Protein AF-A0A956YZH0-F1 (afdb_monomer_lite)

Radius of gyration: 25.03 Å; chains: 1; bounding box: 83×41×28 Å

pLDDT: mean 77.88, std 18.25, range [43.88, 98.31]

Sequence (97 aa):
MRGKPDLTGIATPLKDPTAFLEGGAGDVADKAHRDAPKPAAPAADEPPVPTVQKLFRMRWDIAKALKDAASAESVPGHRVTETEIVERLLKQHFGIE

Structure (mmCIF, N/CA/C/O backbone):
data_AF-A0A956YZH0-F1
#
_entry.id   AF-A0A956YZH0-F1
#
loop_
_atom_site.group_PDB
_atom_site.id
_atom_site.type_symbol
_atom_site.label_atom_id
_atom_site.label_alt_id
_atom_site.label_comp_id
_atom_site.label_asym_id
_atom_site.label_entity_id
_atom_site.label_seq_id
_atom_site.pdbx_PDB_ins_code
_atom_site.Cartn_x
_atom_site.Cartn_y
_atom_site.Cartn_z
_atom_site.occupancy
_atom_site.B_iso_or_equiv
_atom_site.auth_seq_id
_atom_site.auth_comp_id
_atom_site.auth_asym_id
_atom_site.auth_atom_id
_atom_site.pdbx_PDB_model_num
ATOM 1 N N . MET A 1 1 ? 67.214 -15.370 -16.130 1.00 43.88 1 MET A N 1
ATOM 2 C CA . MET A 1 1 ? 66.068 -16.006 -15.442 1.00 43.88 1 MET A CA 1
ATOM 3 C C . MET A 1 1 ? 65.237 -14.899 -14.807 1.00 43.88 1 MET A C 1
ATOM 5 O O . MET A 1 1 ? 65.822 -14.087 -14.103 1.00 43.88 1 MET A O 1
ATOM 9 N N . ARG A 1 2 ? 63.936 -14.776 -15.121 1.00 57.19 2 ARG A N 1
ATOM 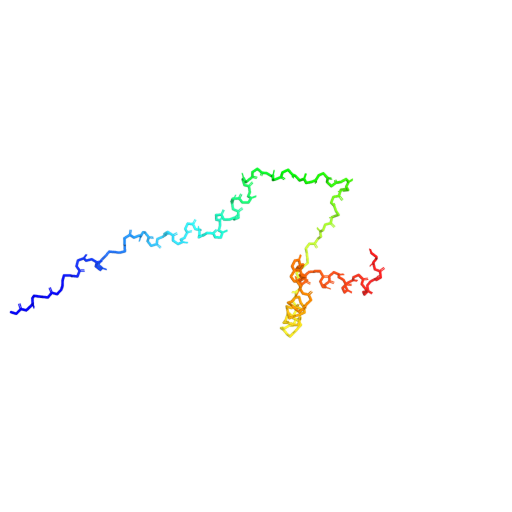10 C CA . ARG A 1 2 ? 63.073 -13.747 -14.504 1.00 57.19 2 ARG A CA 1
ATOM 11 C C . ARG A 1 2 ? 62.872 -14.105 -13.026 1.00 57.19 2 ARG A C 1
ATOM 13 O O . ARG A 1 2 ? 62.479 -15.230 -12.733 1.00 57.19 2 ARG A O 1
ATOM 20 N N . GLY A 1 3 ? 63.218 -13.183 -12.126 1.00 72.38 3 GLY A N 1
ATOM 21 C CA . GLY A 1 3 ? 63.052 -13.349 -10.680 1.00 72.38 3 GLY A CA 1
ATOM 22 C C . GLY A 1 3 ? 61.582 -13.517 -10.294 1.00 72.38 3 GLY A C 1
ATOM 23 O O . GLY A 1 3 ? 60.694 -13.078 -11.027 1.00 72.38 3 GLY A O 1
ATOM 24 N N . LYS A 1 4 ? 61.331 -14.196 -9.167 1.00 74.25 4 LYS A N 1
ATOM 25 C CA . LYS A 1 4 ? 59.976 -14.418 -8.642 1.00 74.25 4 LYS A CA 1
ATOM 26 C C . LYS A 1 4 ? 59.265 -13.067 -8.443 1.00 74.25 4 LYS A C 1
ATOM 28 O O . LYS A 1 4 ? 59.923 -12.125 -8.003 1.00 74.25 4 LYS A O 1
ATOM 33 N N . PRO A 1 5 ? 57.962 -12.966 -8.759 1.00 73.56 5 PRO A N 1
ATOM 34 C CA . PRO A 1 5 ? 57.199 -11.754 -8.499 1.00 73.56 5 PRO A CA 1
ATOM 35 C C . PRO A 1 5 ? 57.147 -11.476 -6.995 1.00 73.56 5 PRO A C 1
ATOM 37 O O . PRO A 1 5 ? 56.986 -12.394 -6.190 1.00 73.56 5 PRO A O 1
ATOM 40 N N . ASP A 1 6 ? 57.323 -10.207 -6.645 1.00 73.50 6 ASP A N 1
ATOM 41 C CA . ASP A 1 6 ? 57.281 -9.721 -5.274 1.00 73.50 6 ASP A CA 1
ATOM 42 C C . ASP A 1 6 ? 55.829 -9.717 -4.767 1.00 73.50 6 ASP A C 1
ATOM 44 O O . ASP A 1 6 ? 54.947 -9.104 -5.369 1.00 73.50 6 ASP A O 1
ATOM 48 N N . LEU A 1 7 ? 55.574 -10.459 -3.688 1.00 67.12 7 LEU A N 1
ATOM 49 C CA . LEU A 1 7 ? 54.247 -10.648 -3.088 1.00 67.12 7 LEU A CA 1
ATOM 50 C C . LEU A 1 7 ? 54.031 -9.749 -1.858 1.00 67.12 7 LEU A C 1
ATOM 52 O O . LEU A 1 7 ? 53.016 -9.884 -1.173 1.00 67.12 7 LEU A O 1
ATOM 56 N N . THR A 1 8 ? 54.953 -8.821 -1.576 1.00 66.06 8 THR A N 1
ATOM 57 C CA . THR A 1 8 ? 54.873 -7.891 -0.433 1.00 66.06 8 THR A CA 1
ATOM 58 C C . THR A 1 8 ? 53.611 -7.019 -0.425 1.00 66.06 8 THR A C 1
ATOM 60 O O . THR A 1 8 ? 53.212 -6.555 0.639 1.00 66.06 8 THR A O 1
ATOM 63 N N . GLY A 1 9 ? 52.920 -6.860 -1.560 1.00 61.31 9 GLY A N 1
ATOM 64 C CA . GLY A 1 9 ? 51.649 -6.126 -1.654 1.00 61.31 9 GLY A CA 1
ATOM 65 C C . GLY A 1 9 ? 50.380 -6.912 -1.289 1.00 61.31 9 GLY A C 1
ATOM 66 O O . GLY A 1 9 ? 49.303 -6.326 -1.281 1.00 61.31 9 GLY A O 1
ATOM 67 N N . ILE A 1 10 ? 50.469 -8.223 -1.023 1.00 64.12 10 ILE A N 1
ATOM 68 C CA . ILE A 1 10 ? 49.288 -9.091 -0.813 1.00 64.12 10 ILE A CA 1
ATOM 69 C C . ILE A 1 10 ? 49.056 -9.400 0.678 1.00 64.12 10 ILE A C 1
ATOM 71 O O . ILE A 1 10 ? 47.967 -9.808 1.071 1.00 64.12 10 ILE A O 1
ATOM 75 N N . ALA A 1 11 ? 50.067 -9.205 1.530 1.00 62.19 11 ALA A N 1
ATOM 76 C CA . ALA A 1 11 ? 50.073 -9.746 2.891 1.00 62.19 11 ALA A CA 1
ATOM 77 C C . ALA A 1 11 ? 49.401 -8.871 3.964 1.00 62.19 11 ALA A C 1
ATOM 79 O O . ALA A 1 11 ? 49.404 -9.254 5.133 1.00 62.19 11 ALA A O 1
ATOM 80 N N . THR A 1 12 ? 48.803 -7.732 3.620 1.00 61.97 12 THR A N 1
ATOM 81 C CA . THR A 1 12 ? 48.119 -6.893 4.611 1.00 61.97 12 THR A CA 1
ATOM 82 C C . THR A 1 12 ? 46.769 -6.413 4.087 1.00 61.97 12 THR A C 1
ATOM 84 O O . THR A 1 12 ? 46.713 -5.715 3.072 1.00 61.97 12 THR A O 1
ATOM 87 N N . PRO A 1 13 ? 45.647 -6.736 4.760 1.00 60.00 13 PRO A N 1
ATOM 88 C CA . PRO A 1 13 ? 44.438 -5.965 4.547 1.00 60.00 13 PRO A CA 1
ATOM 89 C C . PRO A 1 13 ? 44.755 -4.528 4.971 1.00 60.00 13 PRO A C 1
ATOM 91 O O . PRO A 1 13 ? 44.966 -4.239 6.143 1.00 60.00 13 PRO A O 1
ATOM 94 N N . LEU A 1 14 ? 44.814 -3.619 3.996 1.00 61.44 14 LEU A N 1
ATOM 95 C CA . LEU A 1 14 ? 45.075 -2.188 4.202 1.00 61.44 14 LEU A CA 1
ATOM 96 C C . LEU A 1 14 ? 43.954 -1.487 5.002 1.00 61.44 14 LEU A C 1
ATOM 98 O O . LEU A 1 14 ? 43.988 -0.276 5.199 1.00 61.44 14 LEU A O 1
ATOM 102 N N . LYS A 1 15 ? 42.918 -2.232 5.398 1.00 66.31 15 LYS A N 1
ATOM 103 C CA . LYS A 1 15 ? 41.705 -1.758 6.055 1.00 66.31 15 LYS A CA 1
ATOM 104 C C . LYS A 1 15 ? 41.398 -2.651 7.246 1.00 66.31 15 LYS A C 1
ATOM 106 O O . LYS A 1 15 ? 41.483 -3.875 7.143 1.00 66.31 15 LYS A O 1
ATOM 111 N N . ASP A 1 16 ? 41.037 -2.004 8.345 1.00 71.94 16 ASP A N 1
ATOM 112 C CA . ASP A 1 16 ? 40.608 -2.645 9.579 1.00 71.94 16 ASP A CA 1
ATOM 113 C C . ASP A 1 16 ? 39.442 -3.614 9.289 1.00 71.94 16 ASP A C 1
ATOM 115 O O . ASP A 1 16 ? 38.412 -3.184 8.755 1.00 71.94 16 ASP A O 1
ATOM 119 N N . PRO A 1 17 ? 39.572 -4.918 9.596 1.00 66.38 17 PRO A N 1
ATOM 120 C CA . PRO A 1 17 ? 38.512 -5.899 9.370 1.00 66.38 17 PRO A CA 1
ATOM 121 C C . PRO A 1 17 ? 37.249 -5.623 10.199 1.00 66.38 17 PRO A C 1
ATOM 123 O O . PRO A 1 17 ? 36.196 -6.189 9.907 1.00 66.38 17 PRO A O 1
ATOM 126 N N . THR A 1 18 ? 37.325 -4.752 11.210 1.00 68.06 18 THR A N 1
ATOM 127 C CA . THR A 1 18 ? 36.173 -4.341 12.020 1.00 68.06 18 THR A CA 1
ATOM 128 C C . THR A 1 18 ? 35.401 -3.155 11.441 1.00 68.06 18 THR A C 1
ATOM 130 O O . THR A 1 18 ? 34.288 -2.900 11.891 1.00 68.06 18 THR A O 1
ATOM 133 N N . ALA A 1 19 ? 35.883 -2.513 10.368 1.00 64.75 19 ALA A N 1
ATOM 134 C CA . ALA A 1 19 ? 35.189 -1.397 9.711 1.00 64.75 19 ALA A CA 1
ATOM 135 C C . ALA A 1 19 ? 33.790 -1.767 9.168 1.00 64.75 19 ALA A C 1
ATOM 137 O O . ALA A 1 19 ? 32.941 -0.906 8.966 1.00 64.75 19 ALA A O 1
ATOM 138 N N . PHE A 1 20 ? 33.521 -3.056 8.939 1.00 62.34 20 PHE A N 1
ATOM 139 C CA . PHE A 1 20 ? 32.179 -3.548 8.605 1.00 62.34 20 PHE A CA 1
ATOM 140 C C . PHE A 1 20 ? 31.190 -3.441 9.785 1.00 62.34 20 PHE A C 1
ATOM 142 O O . PHE A 1 20 ? 29.991 -3.266 9.568 1.00 62.34 20 PHE A O 1
ATOM 149 N N . LEU A 1 21 ? 31.680 -3.553 11.024 1.00 64.38 21 LEU A N 1
ATOM 150 C CA . LEU A 1 21 ? 30.861 -3.589 12.240 1.00 64.38 21 LEU A CA 1
ATOM 151 C C . LEU A 1 21 ? 30.447 -2.195 12.728 1.00 64.38 21 LEU A C 1
ATOM 153 O O . LEU A 1 21 ? 29.468 -2.094 13.460 1.0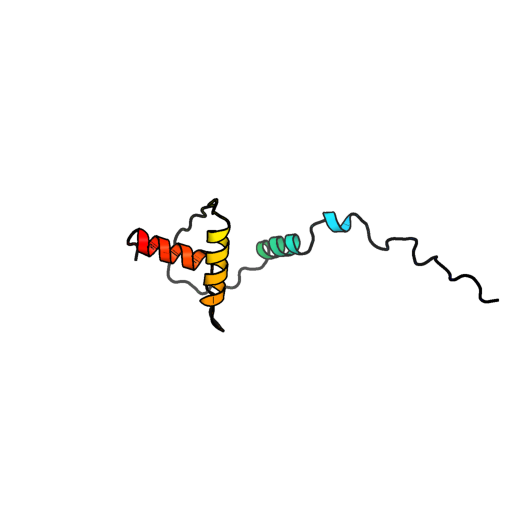0 64.38 21 LEU A O 1
ATOM 157 N N . GLU A 1 22 ? 31.127 -1.130 12.292 1.00 62.50 22 GLU A N 1
ATOM 158 C CA . GLU A 1 22 ? 30.789 0.264 12.637 1.00 62.50 22 GLU A CA 1
ATOM 159 C C . GLU A 1 22 ? 29.500 0.793 11.978 1.00 62.50 22 GLU A C 1
ATOM 161 O O . GLU A 1 22 ? 29.140 1.953 12.160 1.00 62.50 22 GLU A O 1
ATOM 166 N N . GLY A 1 23 ? 28.753 -0.059 11.270 1.00 59.59 23 GLY A N 1
ATOM 167 C CA . GLY A 1 23 ? 27.506 0.320 10.614 1.00 59.59 23 GLY A CA 1
ATOM 168 C C . GLY A 1 23 ? 27.776 0.857 9.212 1.00 59.59 23 GLY A C 1
ATOM 169 O O . GLY A 1 23 ? 28.194 1.994 9.012 1.00 59.59 23 GLY A O 1
ATOM 170 N N . GLY A 1 24 ? 27.537 0.014 8.205 1.00 56.66 24 GLY A N 1
ATOM 171 C CA . GLY A 1 24 ? 27.643 0.406 6.799 1.00 56.66 24 GLY A CA 1
ATOM 172 C C . GLY A 1 24 ? 26.670 1.531 6.424 1.00 56.66 24 GLY A C 1
ATOM 173 O O . GLY A 1 24 ? 25.807 1.910 7.209 1.00 56.66 24 GLY A O 1
ATOM 174 N N . ALA A 1 25 ? 26.766 2.024 5.184 1.00 54.75 25 ALA A N 1
ATOM 175 C CA . ALA A 1 25 ? 26.034 3.188 4.657 1.00 54.75 25 ALA A CA 1
ATOM 176 C C . ALA A 1 25 ? 24.516 3.247 4.960 1.00 54.75 25 ALA A C 1
ATOM 178 O O . ALA A 1 25 ? 23.935 4.329 4.929 1.00 54.75 25 ALA A O 1
ATOM 179 N N . GLY A 1 26 ? 23.881 2.114 5.284 1.00 54.53 26 GLY A N 1
ATOM 180 C CA . GLY A 1 26 ? 22.506 2.061 5.786 1.00 54.53 26 GLY A CA 1
ATOM 181 C C . GLY A 1 26 ? 22.296 2.692 7.172 1.00 54.53 26 GLY A C 1
ATOM 182 O O . GLY A 1 26 ? 21.303 3.387 7.348 1.00 54.53 26 GLY A O 1
ATOM 183 N N . ASP A 1 27 ? 23.220 2.527 8.128 1.00 53.31 27 ASP A N 1
ATOM 184 C CA . ASP A 1 27 ? 23.111 3.142 9.470 1.00 53.31 27 ASP A CA 1
ATOM 185 C C . ASP A 1 27 ? 23.426 4.649 9.423 1.00 53.31 27 ASP A C 1
ATOM 187 O O . ASP A 1 27 ? 22.815 5.455 10.123 1.00 53.31 27 ASP A O 1
ATOM 191 N N . VAL A 1 28 ? 24.328 5.062 8.522 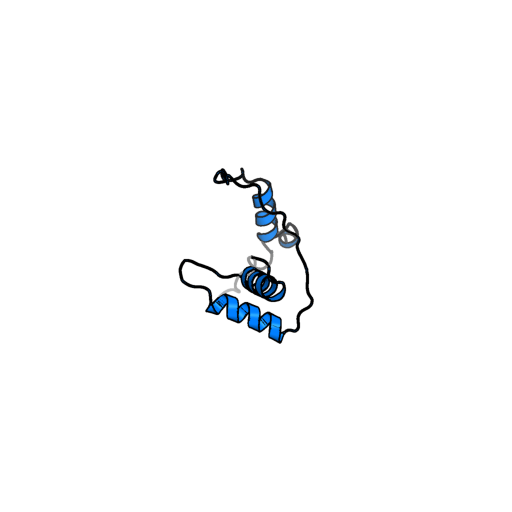1.00 54.97 28 VAL A N 1
ATOM 192 C CA . VAL A 1 28 ? 24.623 6.483 8.267 1.00 54.97 28 VAL A CA 1
ATOM 193 C C . VAL A 1 28 ? 23.429 7.185 7.614 1.00 54.97 28 VAL A C 1
ATOM 195 O O . VAL A 1 28 ? 23.150 8.332 7.951 1.00 54.97 28 VAL A O 1
ATOM 198 N N . ALA A 1 29 ? 22.694 6.512 6.722 1.00 55.94 29 ALA A N 1
ATOM 199 C CA . ALA A 1 29 ? 21.482 7.062 6.116 1.00 55.94 29 ALA A CA 1
ATOM 200 C C . ALA A 1 29 ? 20.350 7.252 7.142 1.00 55.94 29 ALA A C 1
ATOM 202 O O . ALA A 1 29 ? 19.667 8.273 7.097 1.00 55.94 29 ALA A O 1
ATOM 203 N N . ASP A 1 30 ? 20.191 6.324 8.092 1.00 53.12 30 ASP A N 1
ATOM 204 C CA . ASP A 1 30 ? 19.193 6.428 9.168 1.00 53.12 30 ASP A CA 1
ATOM 205 C C . ASP A 1 30 ? 19.546 7.543 10.174 1.00 53.12 30 ASP A C 1
ATOM 207 O O . ASP A 1 30 ? 18.696 8.352 10.552 1.00 53.12 30 ASP A O 1
ATOM 211 N N . LYS A 1 31 ? 20.834 7.681 10.529 1.00 53.69 31 LYS A N 1
ATOM 212 C CA . LYS A 1 31 ? 21.324 8.774 11.392 1.00 53.69 31 LYS A CA 1
ATOM 213 C C . LYS A 1 31 ? 21.301 10.141 10.704 1.00 53.69 31 LYS A C 1
ATOM 215 O O . LYS A 1 31 ? 20.897 11.121 11.322 1.00 53.69 31 LYS A O 1
ATOM 220 N N . ALA A 1 32 ? 21.641 10.221 9.417 1.00 52.50 32 ALA A N 1
ATOM 221 C CA . ALA A 1 32 ? 21.535 11.459 8.641 1.00 52.50 32 ALA A CA 1
ATOM 222 C C . ALA A 1 32 ? 20.079 11.936 8.510 1.00 52.50 32 ALA A C 1
ATOM 224 O O . ALA A 1 32 ? 19.827 13.138 8.462 1.00 52.50 32 ALA A O 1
ATOM 225 N N . HIS A 1 33 ? 19.111 11.016 8.515 1.00 51.91 33 HIS A N 1
ATOM 226 C CA . HIS A 1 33 ? 17.690 11.360 8.530 1.00 51.91 33 HIS A CA 1
ATOM 227 C C . HIS A 1 33 ? 17.207 11.915 9.880 1.00 51.91 33 HIS A C 1
ATOM 229 O O . HIS A 1 33 ? 16.184 12.602 9.920 1.00 51.91 33 HIS A O 1
ATOM 235 N N . ARG A 1 34 ? 17.933 11.634 10.972 1.00 53.34 34 ARG A N 1
ATOM 236 C CA . ARG A 1 34 ? 17.662 12.166 12.315 1.00 53.34 34 ARG A CA 1
ATOM 237 C C . ARG A 1 34 ? 18.193 13.585 12.524 1.00 53.34 34 ARG A C 1
ATOM 239 O O . ARG A 1 34 ? 17.527 14.351 13.213 1.00 53.34 34 ARG A O 1
ATOM 246 N N . ASP A 1 35 ? 19.325 13.931 11.908 1.00 54.12 35 ASP A N 1
ATOM 247 C CA . ASP A 1 35 ? 20.015 15.215 12.131 1.00 54.12 35 ASP A CA 1
ATOM 248 C C . ASP A 1 35 ? 19.945 16.199 10.945 1.00 54.12 35 ASP A C 1
ATOM 250 O O . ASP A 1 35 ? 20.463 17.316 11.028 1.00 54.12 35 ASP A O 1
ATOM 254 N N . ALA A 1 36 ? 19.292 15.842 9.835 1.00 49.91 36 ALA A N 1
ATOM 255 C CA . ALA A 1 36 ? 19.048 16.795 8.757 1.00 49.91 36 ALA A CA 1
ATOM 256 C C . ALA A 1 36 ? 18.058 17.890 9.213 1.00 49.91 36 ALA A C 1
ATOM 258 O O . ALA A 1 36 ? 16.995 17.567 9.7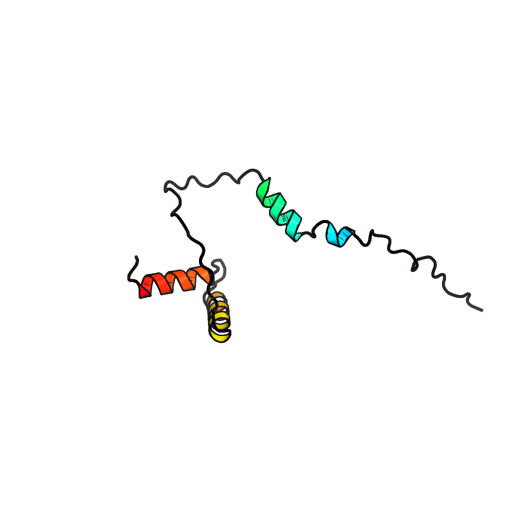57 1.00 49.91 36 ALA A O 1
ATOM 259 N N . PRO A 1 37 ? 18.338 19.186 8.960 1.00 51.56 37 PRO A N 1
ATOM 260 C CA . PRO A 1 37 ? 17.344 20.227 9.160 1.00 51.56 37 PRO A CA 1
ATOM 261 C C . PRO A 1 37 ? 16.144 19.897 8.278 1.00 51.56 37 PRO A C 1
ATOM 263 O O . PRO A 1 37 ? 16.263 19.797 7.055 1.00 51.56 37 PRO A O 1
ATOM 266 N N . LYS A 1 38 ? 15.001 19.686 8.939 1.00 56.16 38 LYS A N 1
ATOM 267 C CA . LYS A 1 38 ? 13.694 19.440 8.331 1.00 56.16 38 LYS A CA 1
ATOM 268 C C . LYS A 1 38 ? 13.553 20.342 7.097 1.00 56.16 38 LYS A C 1
ATOM 270 O O . LYS A 1 38 ? 13.550 21.564 7.274 1.00 56.16 38 LYS A O 1
ATOM 275 N N . PRO A 1 39 ? 13.449 19.790 5.871 1.00 51.53 39 PRO A N 1
ATOM 276 C CA . PRO A 1 39 ? 13.058 20.588 4.719 1.00 51.53 39 PRO A CA 1
ATOM 277 C C . PRO A 1 39 ? 11.784 21.315 5.123 1.00 51.53 39 PRO A C 1
ATOM 279 O O . PRO A 1 39 ? 10.894 20.669 5.683 1.00 51.53 39 PRO A O 1
ATOM 282 N N . ALA A 1 40 ? 11.741 22.639 4.941 1.00 54.06 40 ALA A N 1
ATOM 283 C CA . ALA A 1 40 ? 10.565 23.437 5.254 1.00 54.06 40 ALA A CA 1
ATOM 284 C C . ALA A 1 40 ? 9.358 22.720 4.651 1.00 54.06 40 ALA A C 1
ATOM 286 O O . ALA A 1 40 ? 9.234 22.615 3.429 1.00 54.06 40 ALA A O 1
ATOM 287 N N . ALA A 1 41 ? 8.556 22.115 5.528 1.00 55.94 41 ALA A N 1
ATOM 288 C CA . ALA A 1 41 ? 7.393 21.377 5.101 1.00 55.94 41 ALA A CA 1
ATOM 289 C C . ALA A 1 41 ? 6.527 22.385 4.341 1.00 55.94 41 ALA A C 1
ATOM 291 O O . ALA A 1 41 ? 6.370 23.507 4.841 1.00 55.94 41 ALA A O 1
ATOM 292 N N . PRO A 1 42 ? 5.982 22.039 3.160 1.00 54.69 42 PRO A N 1
ATOM 293 C CA . PRO A 1 42 ? 4.858 22.807 2.656 1.00 54.69 42 PRO A CA 1
ATOM 294 C C . PRO A 1 42 ? 3.868 22.896 3.817 1.00 54.69 42 PRO A C 1
ATOM 296 O O . PRO A 1 42 ? 3.623 21.887 4.485 1.00 54.69 42 PRO A O 1
ATOM 299 N N . ALA A 1 43 ? 3.427 24.112 4.139 1.00 56.41 43 ALA A N 1
ATOM 300 C CA . ALA A 1 43 ? 2.411 24.328 5.152 1.00 56.41 43 ALA A CA 1
ATOM 301 C C . ALA A 1 43 ? 1.170 23.565 4.683 1.00 56.41 43 ALA A C 1
ATOM 303 O O . ALA A 1 43 ? 0.416 24.035 3.839 1.00 56.41 43 ALA A O 1
ATOM 304 N N . ALA A 1 44 ? 1.049 22.319 5.132 1.00 58.12 44 ALA A N 1
ATOM 305 C CA . ALA A 1 44 ? -0.156 21.548 4.982 1.00 58.12 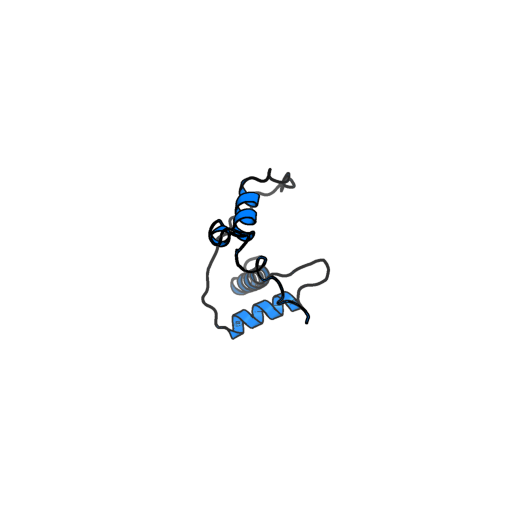44 ALA A CA 1
ATOM 306 C C . ALA A 1 44 ? -1.145 22.215 5.933 1.00 58.12 44 ALA A C 1
ATOM 308 O O . ALA A 1 44 ? -0.971 22.153 7.149 1.00 58.12 44 ALA A O 1
ATOM 309 N N . ASP A 1 45 ? -2.131 22.903 5.362 1.00 62.59 45 ASP A N 1
ATOM 310 C CA . ASP A 1 45 ? -3.232 23.549 6.085 1.00 62.59 45 ASP A CA 1
ATOM 311 C C . ASP A 1 45 ? -4.082 22.545 6.889 1.00 62.59 45 ASP A C 1
ATOM 313 O O . ASP A 1 45 ? -4.952 22.938 7.663 1.00 62.59 45 ASP A O 1
ATOM 317 N N . GLU A 1 46 ? -3.811 21.246 6.752 1.00 64.88 46 GLU A N 1
ATOM 318 C CA . GLU A 1 46 ? -4.540 20.175 7.407 1.00 64.88 46 GLU A CA 1
ATOM 319 C C . GLU A 1 46 ? -3.625 19.381 8.355 1.00 64.88 46 GLU A C 1
ATOM 321 O O . GLU A 1 46 ? -2.512 18.990 7.973 1.00 64.88 46 GLU A O 1
ATOM 326 N N . PRO A 1 47 ? -4.053 19.143 9.611 1.00 74.19 47 PRO A N 1
ATOM 327 C CA . PRO A 1 47 ? -3.289 18.321 10.536 1.00 74.19 47 PRO A CA 1
ATOM 328 C C . PRO A 1 47 ? -3.110 16.907 9.956 1.00 74.19 47 PRO A C 1
ATOM 330 O O . PRO A 1 47 ? -4.050 16.355 9.382 1.00 74.19 47 PRO A O 1
ATOM 333 N N . PRO A 1 48 ? -1.922 16.292 10.108 1.00 77.69 48 PRO A N 1
ATOM 334 C CA . PRO A 1 48 ? -1.660 14.974 9.548 1.00 77.69 48 PRO A CA 1
ATOM 335 C C . PRO A 1 48 ? -2.633 13.942 10.125 1.00 77.69 48 PRO A C 1
ATOM 337 O O . PRO A 1 48 ? -2.803 13.844 11.344 1.00 77.69 48 PRO A O 1
ATOM 340 N N . VAL A 1 49 ? -3.248 13.154 9.242 1.00 84.12 49 VAL A N 1
ATOM 341 C CA . VAL A 1 49 ? -4.142 12.061 9.634 1.00 84.12 49 VAL A CA 1
ATOM 342 C C . VAL A 1 49 ? -3.347 11.043 10.464 1.00 84.12 49 VAL A C 1
ATOM 344 O O . VAL A 1 49 ? -2.263 10.628 10.044 1.00 84.12 49 VAL A O 1
ATOM 347 N N . PRO A 1 50 ? -3.840 10.623 11.642 1.00 89.38 50 PRO A N 1
ATOM 348 C CA . PRO A 1 50 ? -3.138 9.648 12.464 1.00 89.38 50 PRO A CA 1
ATOM 349 C C . PRO A 1 50 ? -3.069 8.285 11.761 1.00 89.38 50 PRO A C 1
ATOM 351 O O . PRO A 1 50 ? -4.089 7.711 11.385 1.00 89.38 50 PRO A O 1
ATOM 354 N N . THR A 1 51 ? -1.860 7.735 11.633 1.00 89.50 51 THR A N 1
ATOM 355 C CA . THR A 1 51 ? -1.611 6.432 10.996 1.00 89.50 51 THR A CA 1
ATOM 356 C C . THR A 1 51 ? -1.150 5.383 12.006 1.00 89.50 51 THR A C 1
ATOM 358 O O . THR A 1 51 ? -0.345 5.680 12.888 1.00 89.50 51 THR A O 1
ATOM 361 N N . VAL A 1 52 ? -1.589 4.130 11.839 1.00 94.25 52 VAL A N 1
ATOM 362 C CA . VAL A 1 52 ? -1.132 2.977 12.639 1.00 94.25 52 VAL A CA 1
ATOM 363 C C . VAL A 1 52 ? -0.521 1.919 11.723 1.00 94.25 52 VAL A C 1
ATOM 365 O O . VAL A 1 52 ? -1.164 1.473 10.776 1.00 94.25 52 VAL A O 1
ATOM 368 N N . GLN A 1 53 ? 0.693 1.458 12.034 1.00 93.44 53 GLN A N 1
ATOM 369 C CA . GLN A 1 53 ? 1.344 0.381 11.285 1.00 93.44 53 GLN A CA 1
ATOM 370 C C . GLN A 1 53 ? 0.803 -0.995 11.706 1.00 93.44 53 GLN A C 1
ATOM 372 O O . GLN A 1 53 ? 0.701 -1.309 12.895 1.00 93.44 53 GLN A O 1
ATOM 377 N N . LYS A 1 54 ? 0.478 -1.843 10.724 1.00 94.25 54 LYS A N 1
ATOM 378 C CA . LYS A 1 54 ? 0.061 -3.238 10.928 1.00 94.25 54 LYS A CA 1
ATOM 379 C C . LYS A 1 54 ? 1.003 -4.179 10.185 1.00 94.25 54 LYS A C 1
ATOM 381 O O . LYS A 1 54 ? 1.378 -3.909 9.050 1.00 94.25 54 LYS A O 1
ATOM 386 N N . LEU A 1 55 ? 1.366 -5.289 10.829 1.00 94.50 55 LEU A N 1
ATOM 387 C CA . LEU A 1 55 ? 2.204 -6.331 10.241 1.00 94.50 55 LEU A CA 1
ATOM 388 C C . LEU A 1 55 ? 1.374 -7.602 10.046 1.00 94.50 55 LEU A C 1
ATOM 390 O O . LEU A 1 55 ? 0.842 -8.152 11.009 1.00 94.50 55 LEU A O 1
ATOM 394 N N . PHE A 1 56 ? 1.282 -8.073 8.804 1.00 94.56 56 PHE A N 1
ATOM 395 C CA . PHE A 1 56 ? 0.537 -9.277 8.443 1.00 94.56 56 PHE A CA 1
ATOM 396 C C . PHE A 1 56 ? 1.488 -10.372 7.965 1.00 94.56 56 PHE A C 1
ATOM 398 O O . PHE A 1 56 ? 2.447 -10.112 7.240 1.00 94.56 56 PHE A O 1
ATOM 405 N N . ARG A 1 57 ? 1.198 -11.625 8.326 1.00 96.50 57 ARG A N 1
ATOM 406 C CA . ARG A 1 57 ? 1.837 -12.790 7.702 1.00 96.50 57 ARG A CA 1
ATOM 407 C C . ARG A 1 57 ? 0.997 -13.205 6.505 1.00 96.50 57 ARG A C 1
ATOM 409 O O . ARG A 1 57 ? -0.047 -13.829 6.670 1.00 96.50 57 ARG A O 1
ATOM 416 N N . MET A 1 58 ? 1.442 -12.836 5.312 1.00 95.44 58 MET A N 1
ATOM 417 C CA . MET A 1 58 ? 0.754 -13.181 4.070 1.00 95.44 58 MET A CA 1
ATOM 418 C C . MET A 1 58 ? 1.300 -14.483 3.488 1.00 95.44 58 MET A C 1
ATOM 420 O O . MET A 1 58 ? 2.453 -14.854 3.719 1.00 95.44 58 MET A O 1
ATOM 424 N N . ARG A 1 59 ? 0.472 -15.172 2.699 1.00 98.31 59 ARG A N 1
ATOM 425 C CA . ARG A 1 59 ? 0.969 -16.238 1.830 1.00 98.31 59 ARG A CA 1
ATOM 426 C C . ARG A 1 59 ? 1.882 -15.640 0.758 1.00 98.31 59 ARG A C 1
ATOM 428 O O . ARG A 1 59 ? 1.678 -14.509 0.318 1.00 98.31 59 ARG A O 1
ATOM 435 N N . TRP A 1 60 ? 2.868 -16.422 0.333 1.00 97.50 60 TRP A N 1
ATOM 436 C CA . TRP A 1 60 ? 3.880 -15.985 -0.629 1.00 97.50 60 TRP A CA 1
ATOM 437 C C . TRP A 1 60 ? 3.285 -15.517 -1.964 1.00 97.50 60 TRP A C 1
ATOM 439 O O . TRP A 1 60 ? 3.704 -14.495 -2.499 1.00 97.50 60 TRP A O 1
ATOM 449 N N . ASP A 1 61 ? 2.286 -16.231 -2.478 1.00 98.06 61 ASP A N 1
ATOM 450 C CA . ASP A 1 61 ? 1.615 -15.903 -3.736 1.00 98.06 61 ASP A CA 1
ATOM 451 C C . ASP A 1 61 ? 0.902 -14.549 -3.674 1.00 98.06 61 ASP A C 1
ATOM 453 O O . ASP A 1 61 ? 1.004 -13.756 -4.607 1.00 98.06 61 ASP A O 1
ATOM 457 N N . ILE A 1 62 ? 0.261 -14.244 -2.546 1.00 97.50 62 ILE A N 1
ATOM 458 C CA . ILE A 1 62 ? -0.401 -12.954 -2.330 1.00 97.50 62 ILE A CA 1
ATOM 459 C C . ILE A 1 62 ? 0.618 -11.815 -2.230 1.00 97.50 62 ILE A C 1
ATOM 461 O O . ILE A 1 62 ? 0.438 -10.778 -2.862 1.00 97.50 62 ILE A O 1
ATOM 465 N N . ALA A 1 63 ? 1.711 -12.011 -1.485 1.00 97.19 63 ALA A N 1
ATOM 466 C CA . ALA A 1 63 ? 2.774 -11.009 -1.394 1.00 97.19 63 ALA A CA 1
ATOM 467 C C . ALA A 1 63 ? 3.407 -10.729 -2.769 1.00 97.19 63 ALA A C 1
ATOM 469 O O . ALA A 1 63 ? 3.659 -9.578 -3.120 1.00 97.19 63 ALA A O 1
ATOM 470 N N . LYS A 1 64 ? 3.609 -11.774 -3.582 1.00 98.06 64 LYS A N 1
ATOM 471 C CA . LYS A 1 64 ? 4.089 -11.622 -4.958 1.00 98.06 64 LYS A CA 1
ATOM 472 C C . LYS A 1 64 ? 3.090 -10.849 -5.823 1.00 98.06 64 LYS A C 1
ATOM 474 O O . LYS A 1 64 ? 3.500 -9.935 -6.529 1.00 98.06 64 LYS A O 1
ATOM 479 N N . ALA A 1 65 ? 1.803 -11.186 -5.748 1.00 98.00 65 ALA A N 1
ATOM 480 C CA . ALA A 1 65 ? 0.762 -10.510 -6.517 1.00 98.00 65 ALA A CA 1
ATOM 481 C C . ALA A 1 65 ? 0.670 -9.012 -6.184 1.00 98.00 65 ALA A C 1
ATOM 483 O O . ALA A 1 65 ? 0.538 -8.204 -7.098 1.00 98.00 65 ALA A O 1
ATOM 484 N N . LEU A 1 66 ? 0.804 -8.629 -4.907 1.00 97.38 66 LEU A N 1
ATOM 485 C CA . LEU A 1 66 ? 0.845 -7.219 -4.496 1.00 97.38 66 LEU A CA 1
ATOM 486 C C . LEU A 1 66 ? 2.019 -6.469 -5.128 1.00 97.38 66 LEU A C 1
ATOM 488 O O . LEU A 1 66 ? 1.838 -5.381 -5.671 1.00 97.38 66 LEU A O 1
ATOM 492 N N . LYS A 1 67 ? 3.211 -7.070 -5.102 1.00 97.06 67 LYS A N 1
ATOM 493 C CA . LYS A 1 67 ? 4.410 -6.480 -5.700 1.00 97.06 67 LYS A CA 1
ATOM 494 C C . LYS A 1 67 ? 4.286 -6.324 -7.216 1.00 97.06 67 LYS A C 1
ATOM 496 O O . LYS A 1 67 ? 4.662 -5.287 -7.772 1.00 97.06 67 LYS A O 1
ATOM 501 N N . ASP A 1 68 ? 3.770 -7.353 -7.884 1.00 98.00 68 ASP A N 1
ATOM 502 C CA . ASP A 1 68 ? 3.543 -7.334 -9.328 1.00 98.00 68 ASP A CA 1
ATOM 503 C C . ASP A 1 68 ? 2.508 -6.254 -9.695 1.00 98.00 68 ASP A C 1
ATOM 505 O O . ASP A 1 68 ? 2.743 -5.477 -10.619 1.00 98.00 68 ASP A O 1
ATOM 509 N N . ALA A 1 69 ? 1.415 -6.143 -8.931 1.00 97.25 69 ALA A N 1
ATOM 510 C CA . ALA A 1 69 ? 0.382 -5.126 -9.127 1.00 97.25 69 ALA A CA 1
ATOM 511 C C . ALA A 1 69 ? 0.927 -3.703 -8.933 1.00 97.25 69 ALA A C 1
ATOM 513 O O . ALA A 1 69 ? 0.741 -2.859 -9.804 1.00 97.25 69 ALA A O 1
ATOM 514 N N . ALA A 1 70 ? 1.687 -3.451 -7.862 1.00 97.12 70 ALA A N 1
ATOM 515 C CA . ALA A 1 70 ? 2.329 -2.153 -7.631 1.00 97.12 70 ALA A CA 1
ATOM 516 C C . ALA A 1 70 ? 3.250 -1.750 -8.793 1.00 97.12 70 ALA A C 1
ATOM 518 O O . ALA A 1 70 ? 3.285 -0.591 -9.207 1.00 97.12 70 ALA A O 1
ATOM 519 N N . SER A 1 71 ? 3.969 -2.722 -9.358 1.00 96.31 71 SER A N 1
ATOM 520 C CA . SER A 1 71 ? 4.852 -2.495 -10.504 1.00 96.31 71 SER A CA 1
ATOM 521 C C . SER A 1 71 ? 4.073 -2.221 -11.794 1.00 96.31 71 SER A C 1
ATOM 523 O O . SER A 1 71 ? 4.498 -1.387 -12.585 1.00 96.31 71 SER A O 1
ATOM 525 N N . ALA A 1 72 ? 2.945 -2.905 -12.003 1.00 96.69 72 ALA A N 1
ATOM 526 C CA . ALA A 1 72 ? 2.102 -2.755 -13.187 1.00 96.69 72 ALA A CA 1
ATOM 527 C C . ALA A 1 72 ? 1.253 -1.471 -13.179 1.00 96.69 72 ALA A C 1
ATOM 529 O O . ALA A 1 72 ? 1.034 -0.886 -14.236 1.00 96.69 72 ALA A O 1
ATOM 530 N N . GLU A 1 73 ? 0.777 -1.033 -12.009 1.00 95.88 73 GLU A N 1
ATOM 531 C CA . GLU A 1 73 ? -0.010 0.201 -11.851 1.00 95.88 73 GLU A CA 1
ATOM 532 C C . GLU A 1 73 ? 0.863 1.465 -11.832 1.00 95.88 73 GLU A C 1
ATOM 534 O O . GLU A 1 73 ? 0.375 2.566 -12.087 1.00 95.88 73 GLU A O 1
ATOM 539 N N . SER A 1 74 ? 2.161 1.322 -11.548 1.00 94.62 74 SER A N 1
ATOM 540 C CA . SER A 1 74 ? 3.103 2.439 -11.580 1.00 94.62 74 SER A CA 1
ATOM 541 C C . SER A 1 74 ? 3.335 2.925 -13.011 1.00 94.62 74 SER A C 1
ATOM 543 O O . SER A 1 74 ? 3.701 2.158 -13.901 1.00 94.62 74 SER A O 1
ATOM 545 N N . VAL A 1 75 ? 3.205 4.232 -13.217 1.00 92.75 75 VAL A N 1
ATOM 546 C CA . VAL A 1 75 ? 3.447 4.908 -14.498 1.00 92.75 75 VAL A CA 1
ATOM 547 C C . VAL A 1 75 ? 4.589 5.919 -14.353 1.00 92.75 75 VAL A C 1
ATOM 549 O O . VAL A 1 75 ? 4.920 6.329 -13.237 1.00 92.75 75 VAL A O 1
ATOM 552 N N . PRO A 1 76 ? 5.234 6.361 -15.447 1.00 91.19 76 PRO A N 1
ATOM 553 C CA . PRO A 1 76 ? 6.249 7.407 -15.361 1.00 91.19 76 PRO A CA 1
ATOM 554 C C . PRO A 1 76 ? 5.703 8.652 -14.645 1.00 91.19 76 PRO A C 1
ATOM 556 O O . PRO A 1 76 ? 4.713 9.238 -15.073 1.00 91.19 76 PRO A O 1
ATOM 559 N N . GLY A 1 77 ? 6.341 9.038 -13.538 1.00 90.56 77 GLY A N 1
ATOM 560 C CA . GLY A 1 77 ? 5.921 10.176 -12.713 1.00 90.56 77 GLY A CA 1
ATOM 561 C C . GLY A 1 77 ? 4.944 9.846 -11.578 1.00 90.56 77 GLY A C 1
ATOM 562 O O . GLY A 1 77 ? 4.724 10.705 -10.729 1.00 90.56 77 GLY A O 1
ATOM 563 N N . HIS A 1 78 ? 4.415 8.621 -11.497 1.00 91.50 78 HIS A N 1
ATOM 564 C CA . HIS A 1 78 ? 3.584 8.184 -10.375 1.00 91.50 78 HIS A CA 1
ATOM 565 C C . HIS A 1 78 ? 3.864 6.724 -10.005 1.00 91.50 78 HIS A C 1
ATOM 567 O O . HIS A 1 78 ? 3.601 5.798 -10.772 1.00 91.50 78 HIS A O 1
ATOM 573 N N . ARG A 1 79 ? 4.401 6.525 -8.801 1.00 93.69 79 ARG A N 1
ATOM 574 C CA . ARG A 1 79 ? 4.682 5.199 -8.257 1.00 93.69 79 ARG A CA 1
ATOM 575 C C . ARG A 1 79 ? 3.551 4.791 -7.328 1.00 93.69 79 ARG A C 1
ATOM 577 O O . ARG A 1 79 ? 3.337 5.466 -6.330 1.00 93.69 79 ARG A O 1
ATOM 584 N N . VAL A 1 80 ? 2.929 3.660 -7.632 1.00 95.44 80 VAL A N 1
ATOM 585 C CA . VAL A 1 80 ? 1.948 3.014 -6.761 1.00 95.44 80 VAL A CA 1
ATOM 586 C C . VAL A 1 80 ? 2.682 2.088 -5.796 1.00 95.44 80 VAL A C 1
ATOM 588 O O . VAL A 1 80 ? 3.578 1.335 -6.194 1.00 95.44 80 VAL A O 1
ATOM 591 N N . THR A 1 81 ? 2.333 2.150 -4.513 1.00 96.56 81 THR A N 1
ATOM 592 C CA . THR A 1 81 ? 2.920 1.287 -3.477 1.00 96.56 81 THR A CA 1
ATOM 593 C C . THR A 1 81 ? 2.004 0.126 -3.094 1.00 96.56 81 THR A C 1
ATOM 595 O O . THR A 1 81 ? 0.785 0.186 -3.234 1.00 96.56 81 THR A O 1
ATOM 598 N N . GLU A 1 82 ? 2.586 -0.949 -2.557 1.00 96.19 82 GLU A N 1
ATOM 599 C CA . GLU A 1 82 ? 1.815 -2.070 -1.995 1.00 96.19 82 GLU A CA 1
ATOM 600 C C . GLU A 1 82 ? 0.866 -1.588 -0.883 1.00 96.19 82 GLU A C 1
ATOM 602 O O . GLU A 1 82 ? -0.265 -2.060 -0.784 1.00 96.19 82 GLU A O 1
ATOM 607 N N . THR A 1 83 ? 1.300 -0.601 -0.090 1.00 95.56 83 THR A N 1
ATOM 608 C CA . THR A 1 83 ? 0.487 0.040 0.950 1.00 95.56 83 THR A CA 1
ATOM 609 C C . THR A 1 83 ? -0.742 0.732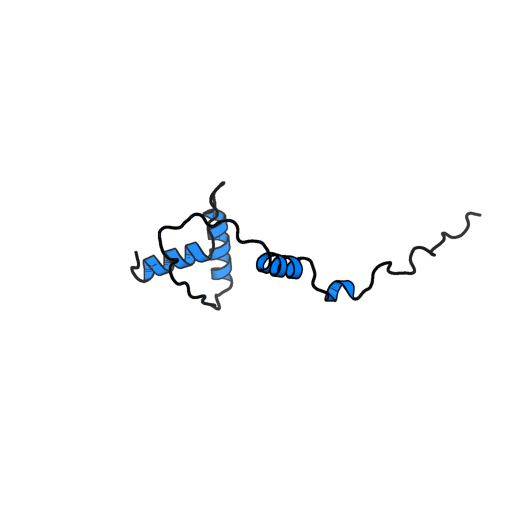 0.367 1.00 95.56 83 THR A C 1
ATOM 611 O O . THR A 1 83 ? -1.834 0.515 0.879 1.00 95.56 83 THR A O 1
ATOM 614 N N . GLU A 1 84 ? -0.598 1.503 -0.715 1.00 95.81 84 GLU A N 1
ATOM 615 C CA . GLU A 1 84 ? -1.729 2.169 -1.384 1.00 95.81 84 GLU A CA 1
ATOM 616 C C . GLU A 1 84 ? -2.746 1.166 -1.931 1.00 95.81 84 GLU A C 1
ATOM 618 O O . GLU A 1 84 ? -3.953 1.359 -1.787 1.00 95.81 84 GLU A O 1
ATOM 623 N N . ILE A 1 85 ? -2.270 0.063 -2.518 1.00 97.12 85 ILE A N 1
ATOM 624 C CA . ILE A 1 85 ? -3.145 -1.010 -3.004 1.00 97.12 85 ILE A CA 1
ATOM 625 C C . ILE A 1 85 ? -3.926 -1.617 -1.838 1.00 97.12 85 ILE A C 1
ATOM 627 O O . ILE A 1 85 ? -5.145 -1.772 -1.926 1.00 97.12 85 ILE A O 1
ATOM 631 N N . VAL A 1 86 ? -3.246 -1.945 -0.736 1.00 96.38 86 VAL A N 1
ATOM 632 C CA . VAL A 1 86 ? -3.888 -2.499 0.462 1.00 96.38 86 VAL A CA 1
ATOM 633 C C . VAL A 1 86 ? -4.885 -1.505 1.053 1.00 96.38 86 VAL A C 1
ATOM 635 O O . VAL A 1 86 ? -6.004 -1.898 1.365 1.00 96.38 86 VAL A O 1
ATOM 638 N N . GLU A 1 87 ? -4.534 -0.226 1.165 1.00 95.19 87 GLU A N 1
ATOM 639 C CA . GLU A 1 87 ? -5.429 0.805 1.688 1.00 95.19 87 GLU A CA 1
ATOM 640 C C . GLU A 1 87 ? -6.683 0.951 0.821 1.00 95.19 87 GLU A C 1
ATOM 642 O O . GLU A 1 87 ? -7.791 0.924 1.351 1.00 95.19 87 GLU A O 1
ATOM 647 N N . ARG A 1 88 ? -6.535 1.006 -0.509 1.00 95.94 88 ARG A N 1
ATOM 648 C CA . ARG A 1 88 ? -7.660 1.054 -1.456 1.00 95.94 88 ARG A CA 1
ATOM 649 C C . ARG A 1 88 ? -8.580 -0.159 -1.310 1.00 95.94 88 ARG A C 1
ATOM 651 O O . ARG A 1 88 ? -9.799 -0.004 -1.279 1.00 95.94 88 ARG A O 1
ATOM 658 N N . LEU A 1 89 ? -8.012 -1.359 -1.178 1.00 95.94 89 LEU A N 1
ATOM 659 C CA . LEU A 1 89 ? -8.782 -2.590 -0.975 1.00 95.94 89 LEU A CA 1
ATOM 660 C C . LEU A 1 89 ? -9.501 -2.609 0.380 1.00 95.94 89 LEU A C 1
ATOM 662 O O . LEU A 1 89 ? -10.649 -3.043 0.453 1.00 95.94 89 LEU A O 1
ATOM 666 N N . LEU A 1 90 ? -8.861 -2.127 1.448 1.00 95.88 90 LEU A N 1
ATOM 667 C CA . LEU A 1 90 ? -9.475 -2.032 2.774 1.00 95.88 90 LEU A CA 1
ATOM 668 C C . LEU A 1 90 ? -10.600 -0.993 2.792 1.00 95.88 90 LEU A C 1
ATOM 670 O O . LEU A 1 90 ? -11.669 -1.278 3.328 1.00 95.88 90 LEU A O 1
ATOM 674 N N . LYS A 1 91 ? -10.393 0.166 2.157 1.00 96.56 91 LYS A N 1
ATOM 675 C CA . LYS A 1 91 ? -11.425 1.192 1.969 1.00 96.56 91 LYS A CA 1
ATOM 676 C C . LYS A 1 91 ? -12.641 0.623 1.253 1.00 96.56 91 LYS A C 1
ATOM 678 O O . LYS A 1 91 ? -13.752 0.719 1.764 1.00 96.56 91 LYS A O 1
ATOM 683 N N . GLN A 1 92 ? -12.424 -0.081 0.143 1.00 97.31 92 GLN A N 1
ATOM 684 C CA . GLN A 1 92 ? -13.495 -0.747 -0.594 1.00 97.31 92 GLN A CA 1
ATOM 685 C C . GLN A 1 92 ? -14.201 -1.832 0.236 1.00 97.31 92 GLN A C 1
ATOM 687 O O . GLN A 1 92 ? -15.424 -1.936 0.192 1.00 97.31 92 GLN A O 1
ATOM 692 N N . HIS A 1 93 ? -13.453 -2.647 0.985 1.00 97.75 93 HIS A N 1
ATOM 693 C CA . HIS A 1 93 ? -14.014 -3.750 1.767 1.00 97.75 93 HIS A CA 1
ATOM 694 C C . HIS A 1 93 ? -14.859 -3.271 2.954 1.00 97.75 93 HIS A C 1
ATOM 696 O O . HIS A 1 93 ? -15.895 -3.867 3.244 1.00 97.75 93 HIS A O 1
ATOM 702 N N . PHE A 1 94 ? -14.425 -2.205 3.631 1.00 97.56 94 PHE A N 1
ATOM 703 C CA . PHE A 1 94 ? -15.105 -1.653 4.804 1.00 97.56 94 PHE A CA 1
ATOM 704 C C . PHE A 1 94 ? -16.042 -0.479 4.489 1.00 97.56 94 PHE A C 1
ATOM 706 O O . PHE A 1 94 ? -16.732 -0.015 5.393 1.00 97.56 94 PHE A O 1
ATOM 713 N N . GLY A 1 95 ? -16.091 -0.009 3.238 1.00 95.56 95 GLY A N 1
ATOM 714 C CA . GLY A 1 95 ? -16.906 1.141 2.835 1.00 95.56 95 GLY A CA 1
ATOM 715 C C . GLY A 1 95 ? -16.420 2.463 3.435 1.00 95.56 95 GLY A C 1
ATOM 716 O O . GLY A 1 95 ? -17.235 3.258 3.891 1.00 95.56 95 GLY A O 1
ATOM 717 N N . ILE A 1 96 ? -15.101 2.667 3.489 1.00 93.31 96 ILE A N 1
ATOM 718 C CA . ILE A 1 96 ? -14.466 3.900 3.978 1.00 93.31 96 ILE A CA 1
ATOM 719 C C . ILE A 1 96 ? -14.163 4.788 2.764 1.00 93.31 96 ILE A C 1
ATOM 721 O O . ILE A 1 96 ? -13.505 4.318 1.834 1.00 93.31 96 ILE A O 1
ATOM 725 N N . GLU A 1 97 ? -14.639 6.036 2.779 1.00 78.25 97 GLU A N 1
ATOM 726 C CA . GLU A 1 97 ? -14.355 7.056 1.749 1.00 78.25 97 GLU A CA 1
ATOM 727 C C . GLU A 1 97 ? -12.981 7.718 1.949 1.00 78.25 97 GLU A C 1
ATOM 729 O O . GLU A 1 97 ? -12.625 8.029 3.110 1.00 78.25 97 GLU A O 1
#

Foldseek 3Di:
DDDDDDCVVPPDPPDDPCPVVVDPPVVVVVVCVVPDDPDPPPPPVDDDDDDDDDDDDDDPVVVVVLVVVQVVPADVPRGRHSVNVVVVVVCVVVVND

Secondary structure (DSSP, 8-state):
-PPPPP-TTTS--SS-TTTTTT--HHHHHHHHHHHS--------SSPPPP---------HHHHHHHHHHHHHH-BTTBPPPHHHHHHHHHHHHHT--

=== Feature glossary ===
Key to the feature types in this record:

pLDDT. pLDDT is the predicted lDDT-Cα score: AlphaFold's confidence that the local environment of each residue (all inter-atomic distances within 15 Å) is correctly placed. It is a per-residue number between 0 and 100, with higher meaning more reliable.

Radius of gyration, Cα contacts, bounding box. The geometric summary reports three shape descriptors. Rg (radius of gyration) measures how spread out the Cα atoms are about their centre of mass; compact globular proteins have small Rg, elongated or unfolded ones large. Cα contacts (<8 Å, |i−j|>4) count long-range residue pairs in spatial proximity — high for tightly packed folds, near zero for rods or random coil. The bounding-box extents give the protein's footprint along x, y, z in Å.

Backbone torsions (φ/ψ). Backbone dihedral angles. Every residue except chain termini has a φ (preceding-C → N → Cα → C) and a ψ (N → Cα → C → next-N). They are reported in degrees following the IUPAC sign convention. Secondary structure is essentially a statement about which (φ, ψ) basin each residue occupies.

Contact-map, Ramachandran, and PAE plots. Plot images: a contact map (which residues are close in 3D, as an N×N binary image), a Ramachandran scatter (backbone torsion angles, revealing secondary-structure composition at a glance), and — for AlphaFold structures — a PAE heatmap (pairwise prediction confidence).

Predicted aligned error. Predicted Aligned Error (PAE) is an AlphaFold confidence matrix: entry (i, j) is the expected error in the position of residue j, in ångströms, when the prediction is superimposed on the true structure at residue i. Low PAE within a block of residues means that block is internally rigid and well-predicted; high PAE between two blocks means their relative placement is uncertain even if each block individually is confident.

Secondary structure (3-state, P-SEA). Three-state secondary structure (P-SEA) collapses the eight DSSP classes into helix (a), strand (b), and coil (c). P-SEA assigns these from Cα geometry alone — distances and angles — without requiring backbone oxygens, so it works on any Cα trace.

Solvent-accessible surface area. Solvent-accessible surface area (SASA) is the area in Å² traced out by the centre of a 1.4 Å probe sphere (a water molecule) rolled over the protein's van der Waals surface (Shrake–Rupley / Lee–Richards construction). Buried residues have near-zero SASA; fully exposed residues can exceed 200 Å². The total SASA scales roughly with the number of surface residues.

Foldseek 3Di. The Foldseek 3Di string encodes local tertiary geometry as a 20-letter alphabet — one character per residue — derived from the relative positions of nearby Cα atoms. Unlike the amino-acid sequence, 3Di is a direct function of the 3D structure, so two proteins with the same fold have similar 3Di strings even at low sequence identity.

B-factor. For experimental (PDB) structures, the B-factor (temperature factor) quantifies the positional spread of each atom in the crystal — a combination of thermal vibration and static disorder — in units of Å². High B-factors mark flexible loops or poorly resolved regions; low B-factors mark the rigid, well-ordered core.

mmCIF coordinates. The mmCIF block holds the 3D Cartesian coordinates of each backbone atom (N, Cα, C, O) in ångströms. mmCIF is the PDB's canonical archive format — a tagged-loop text representation of the atomic model.

InterPro / GO / CATH / organism. Functional annotations link the protein to curated databases. InterPro entries identify conserved domains and families by matching the sequence against member-database signatures (Pfam, PROSITE, CDD, …). Gene Ontology (GO) terms describe molecular function, biological process, and cellular component in a controlled vocabulary. CATH places the structure in a hierarchical fold classification (Class/Architecture/Topology/Homologous-superfamily). The organism is the source species.

Rendered structure images. Structure images are PyMOL renders from six orthogonal camera directions. Cartoon representation draws helices as coils and strands as arrows; sticks shows the backbone as bonds; surface shows the solvent-excluded envelope. Rainbow coloring maps sequence position to hue (blue→red, N→C); chain coloring assigns a distinct color per polypeptide.

Sequence. This is the polypeptide sequence — one letter per residue, N-terminus first. Length ranges from a few dozen residues for small domains to over a thousand for large multi-domain proteins.

Secondary structure (8-state, DSSP). The SS8 string is DSSP's per-residue secondary-structure call. α-helix (H) means an i→i+4 H-bond ladder; β-strand (E) means the residue participates in a β-sheet; 3₁₀ (G) and π (I) are tighter and wider helices; T/S are turns/bends; '-' is loop.

Nearest PDB structures. Structural nearest neighbors (via Foldseek easy-search vs the PDB). Reported per hit: target PDB id, E-value, and alignment TM-score. A TM-score above ~0.5 is the conventional threshold for 'same fold'.